Protein AF-E7D1W7-F1 (afdb_monomer_lite)

Structure (mmCIF, N/CA/C/O backbone):
data_AF-E7D1W7-F1
#
_entry.id   AF-E7D1W7-F1
#
loop_
_atom_site.group_PDB
_atom_site.id
_atom_site.type_symbol
_atom_site.label_atom_id
_atom_site.label_alt_id
_atom_site.label_comp_id
_atom_site.label_asym_id
_atom_site.label_entity_id
_atom_site.label_seq_id
_atom_site.pdbx_PDB_ins_code
_atom_site.Cartn_x
_atom_site.Cartn_y
_atom_site.Cartn_z
_atom_site.occupancy
_atom_site.B_iso_or_equiv
_atom_site.auth_seq_id
_atom_site.auth_comp_id
_atom_site.auth_asym_id
_atom_site.auth_atom_id
_atom_site.pdbx_PDB_model_num
ATOM 1 N N . ALA A 1 1 ? -11.040 -11.384 -40.916 1.00 49.34 1 ALA A N 1
ATOM 2 C CA . ALA A 1 1 ? -9.687 -11.960 -40.763 1.00 49.34 1 ALA A CA 1
ATOM 3 C C . ALA A 1 1 ? -8.640 -10.895 -40.375 1.00 49.34 1 ALA A C 1
ATOM 5 O O . ALA A 1 1 ? -7.680 -10.697 -41.101 1.00 49.34 1 ALA A O 1
ATOM 6 N N . ARG A 1 2 ? -8.808 -10.192 -39.238 1.00 56.88 2 ARG A N 1
ATOM 7 C CA . ARG A 1 2 ? -7.823 -9.207 -38.717 1.00 56.88 2 ARG A CA 1
ATOM 8 C C . ARG A 1 2 ? -7.039 -9.688 -37.486 1.00 56.88 2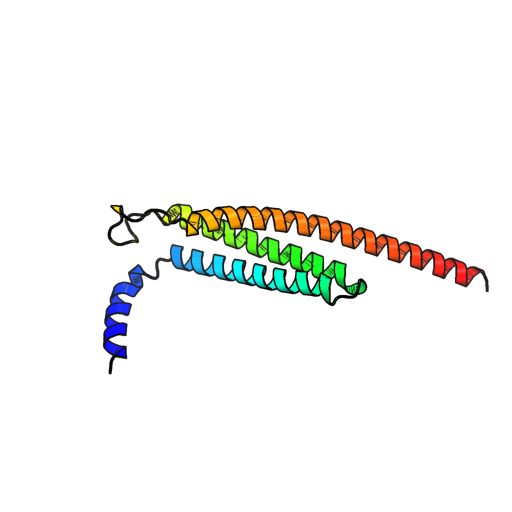 ARG A C 1
ATOM 10 O O . ARG A 1 2 ? -6.103 -9.015 -37.085 1.00 56.88 2 ARG A O 1
ATOM 17 N N . GLY A 1 3 ? -7.404 -10.834 -36.900 1.00 59.25 3 GLY A N 1
ATOM 18 C CA . GLY A 1 3 ? -6.734 -11.362 -35.703 1.00 59.25 3 GLY A CA 1
ATOM 19 C C . GLY A 1 3 ? -5.300 -11.827 -35.971 1.00 59.25 3 GLY A C 1
ATOM 20 O O . GLY A 1 3 ? -4.405 -11.476 -35.216 1.00 59.25 3 GLY A O 1
ATOM 21 N N . TRP A 1 4 ? -5.081 -12.524 -37.091 1.00 59.22 4 TRP A N 1
ATOM 22 C CA . TRP A 1 4 ? -3.790 -13.137 -37.433 1.00 59.22 4 TRP A CA 1
ATOM 23 C C . TRP A 1 4 ? -2.658 -12.121 -37.657 1.00 59.22 4 TRP A C 1
ATOM 25 O O . TRP A 1 4 ? -1.528 -12.352 -37.240 1.00 59.22 4 TRP A O 1
ATOM 35 N N . ILE A 1 5 ? -2.978 -10.957 -38.234 1.00 63.12 5 ILE A N 1
ATOM 36 C CA . ILE A 1 5 ? -1.995 -9.896 -38.504 1.00 63.12 5 ILE A CA 1
ATOM 37 C C . ILE A 1 5 ? -1.515 -9.210 -37.215 1.00 63.12 5 ILE A C 1
ATOM 39 O O . ILE A 1 5 ? -0.366 -8.795 -37.130 1.00 63.12 5 ILE A O 1
ATOM 43 N N . LEU A 1 6 ? -2.381 -9.119 -36.196 1.00 62.94 6 LEU A N 1
ATOM 44 C CA . LEU A 1 6 ? -2.024 -8.556 -34.891 1.00 62.94 6 LEU A CA 1
ATOM 45 C C . LEU A 1 6 ? -1.248 -9.562 -34.041 1.00 62.94 6 LEU A C 1
ATOM 47 O O . LEU A 1 6 ? -0.379 -9.152 -33.282 1.00 62.94 6 LEU A O 1
ATOM 51 N N . THR A 1 7 ? -1.524 -10.864 -34.172 1.00 66.62 7 THR A N 1
ATOM 52 C CA . THR A 1 7 ? -0.753 -11.896 -33.468 1.00 66.62 7 THR A CA 1
ATOM 53 C C . THR A 1 7 ? 0.685 -11.978 -33.953 1.00 66.62 7 THR A C 1
ATOM 55 O O . THR A 1 7 ? 1.560 -12.076 -33.106 1.00 66.62 7 THR A O 1
ATOM 58 N N . ASP A 1 8 ? 0.965 -11.883 -35.255 1.00 71.88 8 ASP A N 1
ATOM 59 C CA . ASP A 1 8 ? 2.349 -11.960 -35.750 1.00 71.88 8 ASP A CA 1
ATOM 60 C C . ASP A 1 8 ? 3.199 -10.772 -35.282 1.00 71.88 8 ASP A C 1
ATOM 62 O O . ASP A 1 8 ? 4.322 -10.954 -34.810 1.00 71.88 8 ASP A O 1
ATOM 66 N N . GLU A 1 9 ? 2.655 -9.555 -35.343 1.00 68.38 9 GLU A N 1
ATOM 67 C CA . GLU A 1 9 ? 3.334 -8.361 -34.828 1.00 68.38 9 GLU A CA 1
ATOM 68 C C . GLU A 1 9 ? 3.450 -8.390 -33.295 1.00 68.38 9 GLU A C 1
ATOM 70 O O . GLU A 1 9 ? 4.501 -8.067 -32.742 1.00 68.38 9 GLU A O 1
ATOM 75 N N . TYR A 1 10 ? 2.423 -8.876 -32.589 1.00 68.69 10 TYR A N 1
ATOM 76 C CA . TYR A 1 10 ? 2.488 -9.081 -31.142 1.00 68.69 10 TYR A CA 1
ATOM 77 C C . TYR A 1 10 ? 3.548 -10.116 -30.750 1.00 68.69 10 TYR A C 1
ATOM 79 O O . TYR A 1 10 ? 4.292 -9.869 -29.811 1.00 68.69 10 TYR A O 1
ATOM 87 N N . GLN A 1 11 ? 3.677 -11.243 -31.461 1.00 67.62 11 GLN A N 1
ATOM 88 C CA . GLN A 1 11 ? 4.705 -12.256 -31.178 1.00 67.62 11 GLN A CA 1
ATOM 89 C C . GLN A 1 11 ? 6.122 -11.697 -31.368 1.00 67.62 11 GLN A C 1
ATOM 91 O O . GLN A 1 11 ? 7.007 -12.019 -30.577 1.00 67.62 11 GLN A O 1
ATOM 96 N N . LYS A 1 12 ? 6.332 -10.813 -32.353 1.00 68.62 12 LYS A N 1
ATOM 97 C CA . LYS A 1 12 ? 7.613 -10.110 -32.547 1.00 68.62 12 LYS A CA 1
ATOM 98 C C . LYS A 1 12 ? 7.915 -9.130 -31.410 1.00 68.62 12 LYS A C 1
ATOM 100 O O . LYS A 1 12 ? 9.056 -9.061 -30.964 1.00 68.62 12 LYS A O 1
ATOM 105 N N . LEU A 1 13 ? 6.907 -8.406 -30.913 1.00 69.69 13 LEU A N 1
ATOM 106 C CA . LEU A 1 13 ? 7.049 -7.476 -29.784 1.00 69.69 13 LEU A CA 1
ATOM 107 C C . LEU A 1 13 ? 6.950 -8.153 -28.407 1.00 69.69 13 LEU A C 1
ATOM 109 O O . LEU A 1 13 ? 7.214 -7.519 -27.388 1.00 69.69 13 LEU A O 1
ATOM 113 N N . ARG A 1 14 ? 6.590 -9.434 -28.331 1.00 67.62 14 ARG A N 1
ATOM 114 C CA . ARG A 1 14 ? 6.299 -10.108 -27.062 1.00 67.62 14 ARG A CA 1
ATOM 115 C C . ARG A 1 14 ? 7.491 -10.112 -26.114 1.00 67.62 14 ARG A C 1
ATOM 117 O O . ARG A 1 14 ? 7.347 -9.713 -24.967 1.00 67.62 14 ARG A O 1
ATOM 124 N N . GLY A 1 15 ? 8.677 -10.474 -26.607 1.00 62.84 15 GLY A N 1
ATOM 125 C CA . GLY A 1 15 ? 9.912 -10.463 -25.808 1.00 62.84 15 GLY A CA 1
ATOM 126 C C . GLY A 1 15 ? 10.342 -9.065 -25.348 1.00 62.84 15 GLY A C 1
ATOM 127 O O . GLY A 1 15 ? 11.155 -8.933 -24.440 1.00 62.84 15 GLY A O 1
ATOM 128 N N . PHE A 1 16 ? 9.775 -8.029 -25.961 1.00 64.50 16 PHE A N 1
ATOM 129 C CA . PHE A 1 16 ? 10.005 -6.637 -25.622 1.00 64.50 16 PHE A CA 1
ATOM 130 C C . PHE A 1 16 ? 9.030 -6.129 -24.550 1.00 64.50 16 PHE A C 1
ATOM 132 O O . PHE A 1 16 ? 9.428 -5.459 -23.604 1.00 64.50 16 PHE A O 1
ATOM 139 N N . ILE A 1 17 ? 7.751 -6.492 -24.675 1.00 66.00 17 ILE A N 1
ATOM 140 C CA . ILE A 1 17 ? 6.680 -6.086 -23.755 1.00 66.00 17 ILE A CA 1
ATOM 141 C C . ILE A 1 17 ? 6.721 -6.911 -22.455 1.00 66.00 17 ILE A C 1
ATOM 143 O O . ILE A 1 17 ? 6.424 -6.399 -21.378 1.00 66.00 17 ILE A O 1
ATOM 147 N N . GLU A 1 18 ? 7.121 -8.181 -22.534 1.00 69.06 18 GLU A N 1
ATOM 148 C CA . GLU A 1 18 ? 7.179 -9.130 -21.414 1.00 69.06 18 GLU A CA 1
ATOM 149 C C . GLU A 1 18 ? 8.541 -9.117 -20.694 1.00 69.06 18 GLU A C 1
ATOM 151 O O . GLU A 1 18 ? 9.049 -10.154 -20.267 1.00 69.06 18 GLU A O 1
ATOM 156 N N . GLN A 1 19 ? 9.160 -7.941 -20.541 1.00 85.00 19 GLN A N 1
ATOM 157 C CA . GLN A 1 19 ? 10.383 -7.800 -19.745 1.00 85.00 19 GLN A CA 1
ATOM 158 C C . GLN A 1 19 ? 10.138 -8.328 -18.313 1.00 85.00 19 GLN A C 1
ATOM 160 O O . GLN A 1 19 ? 9.201 -7.866 -17.653 1.00 85.00 19 GLN A O 1
ATOM 165 N N . PRO A 1 20 ? 10.962 -9.256 -17.782 1.00 86.56 20 PRO A N 1
ATOM 166 C CA . PRO A 1 20 ? 10.683 -9.916 -16.502 1.00 86.56 20 PRO A CA 1
ATOM 167 C C . PRO A 1 20 ? 10.498 -8.953 -15.323 1.00 86.56 20 PRO A C 1
ATOM 169 O O . PRO A 1 20 ? 9.627 -9.160 -14.477 1.00 86.56 20 PRO A O 1
ATOM 172 N N . PHE A 1 21 ? 11.277 -7.866 -15.283 1.00 90.38 21 PHE A N 1
ATOM 173 C CA . PHE A 1 21 ? 11.143 -6.843 -14.244 1.00 90.38 21 PHE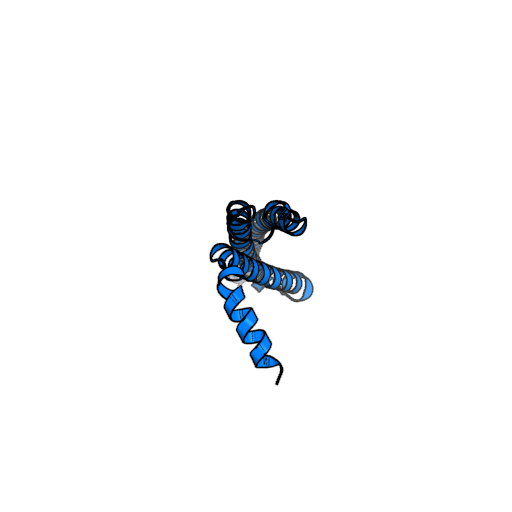 A CA 1
ATOM 174 C C . PHE A 1 21 ? 9.802 -6.100 -14.349 1.00 90.38 21 PHE A C 1
ATOM 176 O O . PHE A 1 21 ? 9.194 -5.784 -13.331 1.00 90.38 21 PHE A O 1
ATOM 183 N N . PHE A 1 22 ? 9.310 -5.855 -15.567 1.00 89.56 22 PHE A N 1
ATOM 184 C CA . PHE A 1 22 ? 8.067 -5.127 -15.803 1.00 89.56 22 PHE A CA 1
ATOM 185 C C . PHE A 1 22 ? 6.849 -5.974 -15.425 1.00 89.56 22 PHE A C 1
ATOM 187 O O . PHE A 1 22 ? 5.934 -5.476 -14.771 1.00 89.56 22 PHE A O 1
ATOM 194 N N . ILE A 1 23 ? 6.887 -7.278 -15.723 1.00 91.81 23 ILE A N 1
ATOM 195 C CA . ILE A 1 23 ? 5.886 -8.241 -15.239 1.00 91.81 23 ILE A CA 1
ATOM 196 C C . ILE A 1 23 ? 5.864 -8.254 -13.707 1.00 91.81 23 ILE A C 1
ATOM 198 O O . ILE A 1 23 ? 4.791 -8.186 -13.109 1.00 91.81 23 ILE A O 1
ATOM 202 N N . ALA A 1 24 ? 7.032 -8.290 -13.056 1.00 94.06 24 ALA A N 1
ATOM 203 C CA . ALA A 1 24 ? 7.104 -8.255 -11.597 1.00 94.06 24 ALA A CA 1
ATOM 204 C C . ALA A 1 24 ? 6.453 -6.981 -11.028 1.00 94.06 24 ALA A C 1
ATOM 206 O O . ALA A 1 24 ? 5.607 -7.070 -10.139 1.00 94.06 24 ALA A O 1
ATOM 207 N N . VAL A 1 25 ? 6.782 -5.807 -11.580 1.00 95.44 25 VAL A N 1
ATOM 208 C CA . VAL A 1 25 ? 6.184 -4.517 -11.189 1.00 95.44 25 VAL A CA 1
ATOM 209 C C . VAL A 1 25 ? 4.661 -4.549 -11.330 1.00 95.44 25 VAL A C 1
ATOM 211 O O . VAL A 1 25 ? 3.959 -4.166 -10.395 1.00 95.44 25 VAL A O 1
ATOM 214 N N . GLN A 1 26 ? 4.144 -5.050 -12.456 1.00 94.88 26 GLN A N 1
ATOM 215 C CA . GLN A 1 26 ? 2.703 -5.173 -12.690 1.00 94.88 26 GLN A CA 1
ATOM 216 C C . GLN A 1 26 ? 2.026 -6.085 -11.665 1.00 94.88 26 GLN A C 1
ATOM 218 O O . GLN A 1 26 ? 0.993 -5.713 -11.107 1.00 94.88 26 GLN A O 1
ATOM 223 N N . VAL A 1 27 ? 2.603 -7.254 -11.382 1.00 96.31 27 VAL A N 1
ATOM 224 C CA . VAL A 1 27 ? 2.049 -8.203 -10.407 1.00 96.31 27 VAL A CA 1
ATOM 225 C C . VAL A 1 27 ? 2.017 -7.584 -9.011 1.00 96.31 27 VAL A C 1
ATOM 227 O O . VAL A 1 27 ? 0.969 -7.592 -8.363 1.00 96.31 27 VAL A O 1
ATOM 230 N N . PHE A 1 28 ? 3.123 -6.989 -8.559 1.00 97.75 28 PHE A N 1
ATOM 231 C CA . PHE A 1 28 ? 3.194 -6.376 -7.233 1.00 97.75 28 PHE A CA 1
ATOM 232 C C . PHE A 1 28 ? 2.238 -5.188 -7.088 1.00 97.75 28 PHE A C 1
ATOM 234 O O . PHE A 1 28 ? 1.500 -5.129 -6.103 1.00 97.75 28 PHE A O 1
ATOM 241 N N . PHE A 1 29 ? 2.175 -4.281 -8.068 1.00 96.81 29 PHE A N 1
ATOM 242 C CA . PHE A 1 29 ? 1.206 -3.183 -8.022 1.00 96.81 29 PHE A CA 1
ATOM 243 C C . PHE A 1 29 ? -0.238 -3.678 -8.084 1.00 96.81 29 PHE A C 1
ATOM 245 O O . PHE A 1 29 ? -1.083 -3.122 -7.393 1.00 96.81 29 PHE A O 1
ATOM 252 N N . THR A 1 30 ? -0.537 -4.731 -8.848 1.00 97.00 30 THR A N 1
ATOM 253 C CA . THR A 1 30 ? -1.899 -5.286 -8.934 1.00 97.00 30 THR A CA 1
ATOM 254 C C . THR A 1 30 ? -2.336 -5.895 -7.605 1.00 97.00 30 THR A C 1
ATOM 256 O O . THR A 1 30 ? -3.443 -5.621 -7.134 1.00 97.00 30 THR A O 1
ATOM 259 N N . ILE A 1 31 ? -1.462 -6.677 -6.962 1.00 97.69 31 ILE A N 1
ATOM 260 C CA . ILE A 1 31 ? -1.720 -7.240 -5.630 1.00 97.69 31 ILE A CA 1
ATOM 261 C C . ILE A 1 31 ? -1.904 -6.109 -4.616 1.00 97.69 31 ILE A C 1
ATOM 263 O O . ILE A 1 31 ? -2.891 -6.102 -3.878 1.00 97.69 31 ILE A O 1
ATOM 267 N N . GLY A 1 32 ? -1.000 -5.125 -4.611 1.00 97.75 32 GLY A N 1
ATOM 268 C CA . GLY A 1 32 ? -1.058 -4.016 -3.665 1.00 97.75 32 GLY A CA 1
ATOM 269 C C . GLY A 1 32 ? -2.287 -3.128 -3.852 1.00 97.75 32 GLY A C 1
ATOM 270 O O . GLY A 1 32 ? -2.980 -2.817 -2.885 1.00 97.75 32 GLY A O 1
ATOM 271 N N . PHE A 1 33 ? -2.627 -2.795 -5.096 1.00 95.69 33 PHE A N 1
ATOM 272 C CA . PHE A 1 33 ? -3.823 -2.029 -5.433 1.00 95.69 33 PHE A CA 1
ATOM 273 C C . PHE A 1 33 ? -5.105 -2.765 -5.033 1.00 95.69 33 PHE A C 1
ATOM 275 O O . PHE A 1 33 ? -5.999 -2.166 -4.441 1.00 95.69 33 PHE A O 1
ATOM 282 N N . THR A 1 34 ? -5.183 -4.074 -5.287 1.00 97.94 34 THR A N 1
ATOM 283 C CA . THR A 1 34 ? -6.354 -4.882 -4.915 1.00 97.94 34 THR A CA 1
ATOM 284 C C . THR A 1 34 ? -6.512 -4.966 -3.397 1.00 97.94 34 THR A C 1
ATOM 286 O O . THR A 1 34 ? -7.608 -4.761 -2.879 1.00 97.94 34 THR A O 1
ATOM 289 N N . ALA A 1 35 ? -5.422 -5.202 -2.660 1.00 97.81 35 ALA A N 1
ATOM 290 C CA . ALA A 1 35 ? -5.440 -5.221 -1.198 1.00 97.81 35 ALA A CA 1
ATOM 291 C C . ALA A 1 35 ? -5.833 -3.856 -0.600 1.00 97.81 35 ALA A C 1
ATOM 293 O O . ALA A 1 35 ? -6.596 -3.802 0.371 1.00 97.81 35 ALA A O 1
ATOM 294 N N . LEU A 1 36 ? -5.386 -2.751 -1.208 1.00 97.38 36 LEU A N 1
ATOM 295 C CA . LEU A 1 36 ? -5.815 -1.402 -0.835 1.00 97.38 36 LEU A CA 1
ATOM 296 C C . LEU A 1 36 ? -7.306 -1.182 -1.127 1.00 97.38 36 LEU A C 1
ATOM 298 O O . LEU A 1 36 ? -8.017 -0.663 -0.272 1.00 97.38 36 LEU A O 1
ATOM 302 N N . LEU A 1 37 ? -7.805 -1.613 -2.289 1.00 97.31 37 LEU A N 1
ATOM 303 C CA . LEU A 1 37 ? -9.217 -1.475 -2.651 1.00 97.31 37 LEU A CA 1
ATOM 304 C C . LEU A 1 37 ? -10.125 -2.230 -1.671 1.00 97.31 37 LEU A C 1
ATOM 306 O O . LEU A 1 37 ? -11.115 -1.676 -1.193 1.00 97.31 37 LEU A O 1
ATOM 310 N N . VAL A 1 38 ? -9.755 -3.464 -1.314 1.00 97.62 38 VAL A N 1
ATOM 311 C CA . VAL A 1 38 ? -10.458 -4.244 -0.283 1.00 97.62 38 VAL A CA 1
ATOM 312 C C . VAL A 1 38 ? -10.409 -3.523 1.064 1.00 97.62 38 VAL A C 1
ATOM 314 O O . VAL A 1 38 ? -11.436 -3.412 1.730 1.00 97.62 38 VAL A O 1
ATOM 317 N N . SER A 1 39 ? -9.253 -2.970 1.446 1.00 97.00 39 SER A N 1
ATOM 318 C CA . SER A 1 39 ? -9.120 -2.166 2.669 1.00 97.00 39 SER A CA 1
ATOM 319 C C . SER A 1 39 ? -10.075 -0.969 2.675 1.00 97.00 39 SER A C 1
ATOM 321 O O . SER A 1 39 ? -10.761 -0.755 3.669 1.00 97.00 39 SER A O 1
ATOM 323 N N . CYS A 1 40 ? -10.197 -0.232 1.566 1.00 96.12 40 CYS A N 1
ATOM 324 C CA . CYS A 1 40 ? -11.136 0.887 1.443 1.00 96.12 40 CYS A CA 1
ATOM 325 C C . CYS A 1 40 ? -12.593 0.449 1.648 1.00 96.12 40 CYS A C 1
ATOM 327 O O . CYS A 1 40 ? -13.331 1.101 2.386 1.00 96.12 40 CYS A O 1
ATOM 329 N N . VAL A 1 41 ? -13.002 -0.673 1.046 1.00 95.94 41 VAL A N 1
ATOM 330 C CA . VAL A 1 41 ? -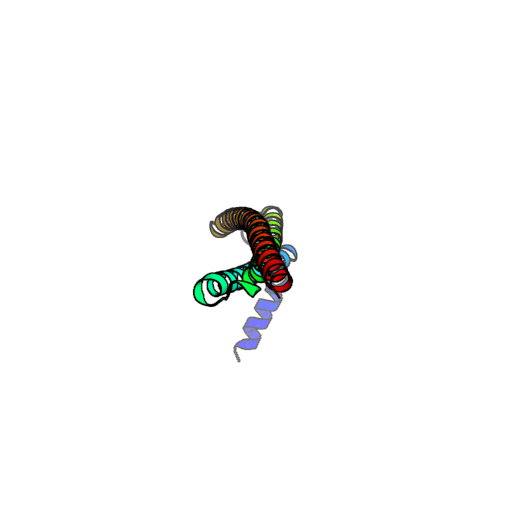14.353 -1.229 1.231 1.00 95.94 41 VAL A CA 1
ATOM 331 C C . VAL A 1 41 ? -14.591 -1.617 2.692 1.00 95.94 41 VAL A C 1
ATOM 333 O O . VAL A 1 41 ? -15.644 -1.300 3.243 1.00 95.94 41 VAL A O 1
ATOM 336 N N . LEU A 1 42 ? -13.614 -2.251 3.346 1.00 94.50 42 LEU A N 1
ATOM 337 C CA . LEU A 1 42 ? -13.713 -2.621 4.760 1.00 94.50 42 LEU A CA 1
ATOM 338 C C . LEU A 1 42 ? -13.790 -1.394 5.677 1.00 94.50 42 LEU A C 1
ATOM 340 O O . LEU A 1 42 ? -14.589 -1.393 6.608 1.00 94.50 42 LEU A O 1
ATOM 344 N N . ILE A 1 43 ? -13.020 -0.336 5.403 1.00 94.19 43 ILE A N 1
ATOM 345 C CA . ILE A 1 43 ? -13.078 0.922 6.165 1.00 94.19 43 ILE A CA 1
ATOM 346 C C . ILE A 1 43 ? -14.483 1.529 6.084 1.00 94.19 43 ILE A C 1
ATOM 348 O O . ILE A 1 43 ? -15.044 1.908 7.114 1.00 94.19 43 ILE A O 1
ATOM 352 N N . LEU A 1 44 ? -15.069 1.584 4.883 1.00 93.69 44 LEU A N 1
ATOM 353 C CA . LEU A 1 44 ? -16.441 2.061 4.692 1.00 93.69 44 LEU A CA 1
ATOM 354 C C . LEU A 1 44 ? -17.452 1.165 5.417 1.00 93.69 44 LEU A C 1
ATOM 356 O O . LEU A 1 44 ? -18.355 1.675 6.075 1.00 93.69 44 LEU A O 1
ATOM 360 N N . ALA A 1 45 ? -17.277 -0.157 5.355 1.00 91.44 45 ALA A N 1
ATOM 361 C CA . ALA A 1 45 ? -18.145 -1.105 6.049 1.00 91.44 45 ALA A CA 1
ATOM 362 C C . ALA A 1 45 ? -18.103 -0.929 7.577 1.00 91.44 45 ALA A C 1
ATOM 364 O O . ALA A 1 45 ? -19.153 -0.994 8.217 1.00 91.44 45 ALA A O 1
ATOM 365 N N . VAL A 1 46 ? -16.922 -0.661 8.152 1.00 89.62 46 VAL A N 1
ATOM 366 C CA . VAL A 1 46 ? -16.767 -0.371 9.587 1.00 89.62 46 VAL A CA 1
ATOM 367 C C . VAL A 1 46 ? -17.541 0.887 9.984 1.00 89.62 46 VAL A C 1
ATOM 369 O O . VAL A 1 46 ? -18.265 0.862 10.971 1.00 89.62 46 VAL A O 1
ATOM 372 N N . HIS A 1 47 ? -17.441 1.961 9.197 1.00 86.88 47 HIS A N 1
ATOM 373 C CA . HIS A 1 47 ? -18.063 3.246 9.538 1.00 86.88 47 HIS A CA 1
ATOM 374 C C . HIS A 1 47 ? -19.574 3.298 9.281 1.00 86.88 47 HIS A C 1
ATOM 376 O O . HIS A 1 47 ? -20.276 4.038 9.965 1.00 86.88 47 HIS A O 1
ATOM 382 N N . LEU A 1 48 ? -20.077 2.564 8.284 1.00 88.75 48 LEU A N 1
ATOM 383 C CA . LEU A 1 48 ? -21.476 2.662 7.855 1.00 88.75 48 LEU A CA 1
ATOM 384 C C . LEU A 1 48 ? -22.371 1.555 8.416 1.00 88.75 48 LEU A C 1
ATOM 386 O O . LEU A 1 48 ? -23.558 1.792 8.628 1.00 88.75 48 LEU A O 1
ATOM 390 N N . CYS A 1 49 ? -21.836 0.345 8.608 1.00 83.12 49 CYS A N 1
ATOM 391 C CA . CYS A 1 49 ? -22.672 -0.853 8.724 1.00 83.12 49 CYS A CA 1
ATOM 392 C C . CYS A 1 49 ? -22.348 -1.759 9.921 1.00 83.12 49 CYS A C 1
ATOM 394 O O . CYS A 1 49 ? -23.126 -2.672 10.194 1.00 83.12 49 CYS A O 1
ATOM 396 N N . MET A 1 50 ? -21.207 -1.593 10.596 1.00 76.19 50 MET A N 1
ATOM 397 C CA . MET A 1 50 ? -20.725 -2.582 11.569 1.00 76.19 50 MET A CA 1
ATOM 398 C C . MET A 1 50 ? -21.077 -2.251 13.018 1.00 76.19 50 MET A C 1
ATOM 400 O O . MET A 1 50 ? -20.950 -1.126 13.489 1.00 76.19 50 MET A O 1
ATOM 4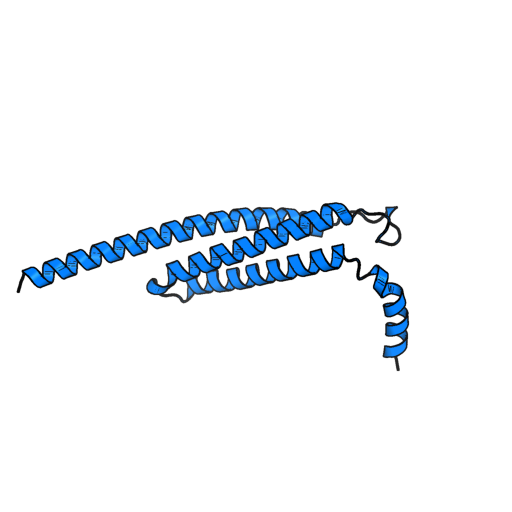04 N N . THR A 1 51 ? -21.473 -3.300 13.735 1.00 72.12 51 THR A N 1
ATOM 405 C CA . THR A 1 51 ? -21.680 -3.328 15.187 1.00 72.12 51 THR A CA 1
ATOM 406 C C . THR A 1 51 ? -20.322 -3.479 15.900 1.00 72.12 51 THR A C 1
ATOM 408 O O . THR A 1 51 ? -19.462 -4.207 15.390 1.00 72.12 51 THR A O 1
ATOM 411 N N . PRO A 1 52 ? -20.115 -2.862 17.083 1.00 71.44 52 PRO A N 1
ATOM 412 C CA . PRO A 1 52 ? -18.828 -2.843 17.799 1.00 71.44 52 PRO A CA 1
ATOM 413 C C . PRO A 1 52 ? -18.201 -4.221 18.077 1.00 71.44 52 PRO A C 1
ATOM 415 O O . PRO A 1 52 ? -16.986 -4.327 18.213 1.00 71.44 52 PRO A O 1
ATOM 418 N N . GLU A 1 53 ? -18.991 -5.296 18.102 1.00 75.69 53 GLU A N 1
ATOM 419 C CA . GLU A 1 53 ? -18.522 -6.659 18.398 1.00 75.69 53 GLU A CA 1
ATOM 420 C C . GLU A 1 53 ? -17.471 -7.199 17.412 1.00 75.69 53 GLU A C 1
ATOM 422 O O . GLU A 1 53 ? -16.633 -8.014 17.787 1.00 75.69 53 GLU A O 1
ATOM 427 N N . LYS A 1 54 ? -17.497 -6.772 16.141 1.00 82.94 54 LYS A N 1
ATOM 428 C CA . LYS A 1 54 ? -16.549 -7.249 15.109 1.00 82.94 54 LYS A CA 1
ATOM 429 C C . LYS A 1 54 ? -15.508 -6.208 14.713 1.00 82.94 54 LYS A C 1
ATOM 431 O O . LYS A 1 54 ? -14.641 -6.489 13.883 1.00 82.94 54 LYS A O 1
ATOM 436 N N . GLU A 1 55 ? -15.574 -5.023 15.305 1.00 86.38 55 GLU A N 1
ATOM 437 C CA . GLU A 1 55 ? -14.771 -3.866 14.921 1.00 86.38 55 GLU A CA 1
ATOM 438 C C . GLU A 1 55 ? -13.267 -4.148 15.054 1.00 86.38 55 GLU A C 1
ATOM 440 O O . GLU A 1 55 ? -12.511 -3.949 14.104 1.00 86.38 55 GLU A O 1
ATOM 445 N N . VAL A 1 56 ? -12.834 -4.720 16.184 1.00 90.12 56 VAL A N 1
ATOM 446 C CA . VAL A 1 56 ? -11.413 -5.007 16.455 1.00 90.12 56 VAL A CA 1
ATOM 447 C C . VAL A 1 56 ? -10.823 -5.982 15.436 1.00 90.12 56 VAL A C 1
ATOM 449 O O . VAL A 1 56 ? -9.707 -5.781 14.946 1.00 90.12 56 VAL A O 1
ATOM 452 N N . PHE A 1 57 ? -11.577 -7.023 15.075 1.00 91.50 57 PHE A N 1
ATOM 453 C CA . PHE A 1 57 ? -11.151 -7.992 14.068 1.00 91.50 57 PHE A CA 1
ATOM 454 C C . PHE A 1 57 ? -10.993 -7.337 12.691 1.00 91.50 57 PHE A C 1
ATOM 456 O O . PHE A 1 57 ? -9.969 -7.529 12.032 1.00 91.50 57 PHE A O 1
ATOM 463 N N . VAL A 1 58 ? -11.974 -6.533 12.266 1.00 93.94 58 VAL A N 1
ATOM 464 C CA . VAL A 1 58 ? -11.954 -5.893 10.943 1.00 93.94 58 VAL A CA 1
ATOM 465 C C . VAL A 1 58 ? -10.865 -4.820 10.856 1.00 93.94 58 VAL A C 1
ATOM 467 O O . VAL A 1 58 ? -10.144 -4.785 9.861 1.00 93.94 58 VAL A O 1
ATOM 470 N N . ILE A 1 59 ? -10.658 -4.007 11.898 1.00 94.25 59 ILE A N 1
ATOM 471 C CA . ILE A 1 59 ? -9.561 -3.020 11.940 1.00 94.25 59 ILE A CA 1
ATOM 472 C C . ILE A 1 59 ? -8.201 -3.721 11.850 1.00 94.25 59 ILE A C 1
ATOM 474 O O . ILE A 1 59 ? -7.320 -3.281 11.109 1.00 94.25 59 ILE A O 1
ATOM 478 N N . ARG A 1 60 ? -8.025 -4.855 12.540 1.00 95.38 60 ARG A N 1
ATOM 479 C CA . ARG A 1 60 ? -6.794 -5.650 12.435 1.00 95.38 60 ARG A CA 1
ATOM 480 C C . ARG A 1 60 ? -6.597 -6.228 11.032 1.00 95.38 60 ARG A C 1
ATOM 482 O O . ARG A 1 60 ? -5.470 -6.248 10.542 1.00 95.38 60 ARG A O 1
ATOM 489 N N . LEU A 1 61 ? -7.671 -6.671 10.379 1.00 96.62 61 LEU A N 1
ATOM 490 C CA . LEU A 1 61 ? -7.625 -7.141 8.994 1.00 96.62 61 LEU A CA 1
ATOM 491 C C . LEU A 1 61 ? -7.221 -6.013 8.029 1.00 96.62 61 LEU A C 1
ATOM 493 O O . LEU A 1 61 ? -6.359 -6.231 7.180 1.00 96.62 61 LEU A O 1
ATOM 497 N N . ILE A 1 62 ? -7.774 -4.807 8.196 1.00 97.06 62 ILE A N 1
ATOM 498 C CA . ILE A 1 62 ? -7.396 -3.614 7.419 1.00 97.06 62 ILE A CA 1
ATOM 499 C C . ILE A 1 62 ? -5.908 -3.292 7.613 1.00 97.06 62 ILE A C 1
ATOM 501 O O . ILE A 1 62 ? -5.204 -3.049 6.632 1.00 97.06 62 ILE A O 1
ATOM 505 N N . ALA A 1 63 ? -5.396 -3.347 8.847 1.00 97.56 63 ALA A N 1
ATOM 506 C CA . ALA A 1 63 ? -3.976 -3.119 9.128 1.00 97.56 63 ALA A CA 1
ATOM 507 C C . ALA A 1 63 ? -3.071 -4.113 8.375 1.00 97.56 63 ALA A C 1
ATOM 509 O O . ALA A 1 63 ? -2.080 -3.729 7.761 1.00 97.56 63 ALA A O 1
ATOM 510 N N . ILE A 1 64 ? -3.444 -5.397 8.350 1.00 97.94 64 ILE A N 1
ATOM 511 C CA . ILE A 1 64 ? -2.684 -6.431 7.634 1.00 97.94 64 ILE A CA 1
ATOM 512 C C . ILE A 1 64 ? -2.754 -6.218 6.114 1.00 97.94 64 ILE A C 1
ATOM 514 O O . ILE A 1 64 ? -1.726 -6.276 5.442 1.00 97.94 64 ILE A O 1
ATOM 518 N N . LEU A 1 65 ? -3.941 -5.952 5.561 1.00 98.06 65 LEU A N 1
ATOM 519 C CA . LEU A 1 65 ? -4.120 -5.742 4.121 1.00 98.06 65 LEU A CA 1
ATOM 520 C C . LEU A 1 65 ? -3.377 -4.498 3.619 1.00 98.06 65 LEU A C 1
ATOM 522 O O . LEU A 1 65 ? -2.703 -4.563 2.591 1.00 98.06 65 LEU A O 1
ATOM 526 N N . THR A 1 66 ? -3.445 -3.389 4.359 1.00 97.94 66 THR A N 1
ATOM 527 C CA . THR A 1 66 ? -2.702 -2.161 4.030 1.00 97.94 66 THR A CA 1
ATOM 528 C C . THR A 1 66 ? -1.189 -2.355 4.158 1.00 97.94 66 THR A C 1
ATOM 530 O O . THR A 1 66 ? -0.446 -1.808 3.345 1.00 97.94 66 THR A O 1
ATOM 533 N N . MET A 1 67 ? -0.713 -3.195 5.086 1.00 98.19 67 MET A N 1
ATOM 534 C CA . MET A 1 67 ? 0.702 -3.580 5.172 1.00 98.19 67 MET A CA 1
ATOM 535 C C . MET A 1 67 ? 1.168 -4.394 3.968 1.00 98.19 67 MET A C 1
ATOM 537 O O . MET A 1 67 ? 2.212 -4.089 3.392 1.00 98.19 67 MET A O 1
ATOM 541 N N . ILE A 1 68 ? 0.396 -5.409 3.565 1.00 98.00 68 ILE A N 1
ATOM 542 C CA . ILE A 1 68 ? 0.684 -6.202 2.360 1.00 98.00 68 ILE A CA 1
ATOM 543 C C . ILE A 1 68 ? 0.742 -5.272 1.147 1.00 98.00 68 ILE A C 1
ATOM 545 O O . ILE A 1 68 ? 1.702 -5.318 0.379 1.00 98.00 68 ILE A O 1
ATOM 549 N N . ALA A 1 69 ? -0.239 -4.376 1.019 1.00 98.25 69 ALA A N 1
ATOM 550 C CA . ALA A 1 69 ? -0.277 -3.406 -0.060 1.00 98.25 69 ALA A CA 1
ATOM 551 C C . ALA A 1 69 ? 0.954 -2.492 -0.070 1.00 98.25 69 ALA A C 1
ATOM 553 O O . ALA A 1 69 ? 1.573 -2.316 -1.118 1.00 98.25 69 ALA A O 1
ATOM 554 N N . ALA A 1 70 ? 1.357 -1.970 1.090 1.00 98.06 70 ALA A N 1
ATOM 555 C CA . ALA A 1 70 ? 2.528 -1.114 1.205 1.00 98.06 70 ALA A CA 1
ATOM 556 C C . ALA A 1 70 ? 3.822 -1.833 0.806 1.00 98.06 70 ALA A C 1
ATOM 558 O O . ALA A 1 70 ? 4.596 -1.300 0.013 1.00 98.06 70 ALA A O 1
ATOM 559 N N . VAL A 1 71 ? 4.037 -3.059 1.294 1.00 98.19 71 VAL A N 1
ATOM 560 C CA . VAL A 1 71 ? 5.222 -3.859 0.948 1.00 98.19 71 VAL A CA 1
ATOM 561 C C . VAL A 1 71 ? 5.262 -4.148 -0.552 1.00 98.19 71 VAL A C 1
ATOM 563 O O . VAL A 1 71 ? 6.296 -3.939 -1.184 1.00 98.19 71 VAL A O 1
ATOM 566 N N . CYS A 1 72 ? 4.142 -4.568 -1.146 1.00 98.00 72 CYS A N 1
ATOM 567 C CA . CYS A 1 72 ? 4.068 -4.827 -2.582 1.00 98.00 72 CYS A CA 1
ATOM 568 C C . CYS A 1 72 ? 4.354 -3.568 -3.413 1.00 98.00 72 CYS A C 1
ATOM 570 O O . CYS A 1 72 ? 5.178 -3.618 -4.324 1.00 98.00 72 CYS A O 1
ATOM 572 N N . CYS A 1 73 ? 3.730 -2.433 -3.088 1.00 97.69 73 CYS A N 1
ATOM 573 C CA . CYS A 1 73 ? 3.940 -1.183 -3.819 1.00 97.69 73 CYS A CA 1
ATOM 574 C C . CYS A 1 73 ? 5.387 -0.673 -3.689 1.00 97.69 73 CYS A C 1
ATOM 576 O O . CYS A 1 73 ? 5.979 -0.266 -4.687 1.00 97.69 73 CYS A O 1
ATOM 578 N N . VAL A 1 74 ? 6.004 -0.772 -2.504 1.00 97.69 74 VAL A N 1
ATOM 579 C CA . VAL A 1 74 ? 7.420 -0.411 -2.301 1.00 97.69 74 VAL A CA 1
ATOM 580 C C . VAL A 1 74 ? 8.347 -1.303 -3.130 1.00 97.69 74 VAL A C 1
ATOM 582 O O . VAL A 1 74 ? 9.237 -0.787 -3.804 1.00 97.69 74 VAL A O 1
ATOM 585 N N . ILE A 1 75 ? 8.128 -2.623 -3.141 1.00 97.62 75 ILE A N 1
ATOM 586 C CA . ILE A 1 75 ? 8.911 -3.549 -3.976 1.00 97.62 75 ILE A CA 1
ATOM 587 C C . ILE A 1 75 ? 8.765 -3.188 -5.459 1.00 97.62 75 ILE A C 1
ATOM 589 O O . ILE A 1 75 ? 9.766 -3.111 -6.170 1.00 97.62 75 ILE A O 1
ATOM 593 N N . ALA A 1 76 ? 7.543 -2.911 -5.923 1.00 97.38 76 ALA A N 1
ATOM 594 C CA . ALA A 1 76 ? 7.287 -2.519 -7.306 1.00 97.38 76 ALA A CA 1
ATOM 595 C C . ALA A 1 76 ? 8.020 -1.219 -7.683 1.00 97.38 76 ALA A C 1
ATOM 597 O O . ALA A 1 76 ? 8.674 -1.158 -8.725 1.00 97.38 76 ALA A O 1
ATOM 598 N N . VAL A 1 77 ? 7.971 -0.203 -6.813 1.00 97.62 77 VAL A N 1
ATOM 599 C CA . VAL A 1 77 ? 8.695 1.063 -6.998 1.00 97.62 77 VAL A CA 1
ATOM 600 C C . VAL A 1 77 ? 10.204 0.842 -7.062 1.00 97.62 77 VAL A C 1
ATOM 602 O O . VAL A 1 77 ? 10.852 1.423 -7.926 1.00 97.62 77 VAL A O 1
ATOM 605 N N . ILE A 1 78 ? 10.770 -0.004 -6.197 1.00 97.00 78 ILE A N 1
ATOM 606 C CA . ILE A 1 78 ? 12.210 -0.300 -6.198 1.00 97.00 78 ILE A CA 1
ATOM 607 C C . ILE A 1 78 ? 12.616 -1.009 -7.493 1.00 97.00 78 ILE A C 1
ATOM 609 O O . ILE A 1 78 ? 13.573 -0.591 -8.143 1.00 97.00 78 ILE A O 1
ATOM 613 N N . ILE A 1 79 ? 11.885 -2.053 -7.901 1.00 96.31 79 ILE A N 1
ATOM 614 C CA . ILE A 1 79 ? 12.199 -2.809 -9.123 1.00 96.31 79 ILE A CA 1
ATOM 615 C C . ILE A 1 79 ? 12.158 -1.886 -10.344 1.00 96.31 79 ILE A C 1
ATOM 617 O O . ILE A 1 79 ? 13.103 -1.890 -11.139 1.00 96.31 79 ILE A O 1
ATOM 621 N N . PHE A 1 80 ? 11.098 -1.081 -10.475 1.00 94.75 80 PHE A N 1
ATOM 622 C CA . PHE A 1 80 ? 10.960 -0.142 -11.585 1.00 94.75 80 PHE A CA 1
ATOM 623 C C . PHE A 1 80 ? 11.972 1.004 -11.502 1.00 94.75 80 PHE A C 1
ATOM 625 O O . PHE A 1 80 ? 12.498 1.418 -12.523 1.00 94.75 80 PHE A O 1
ATOM 632 N N . GLY A 1 81 ? 12.306 1.486 -10.305 1.00 94.12 81 GLY A N 1
ATOM 633 C CA . GLY A 1 81 ? 13.313 2.531 -10.120 1.00 94.12 81 GLY A CA 1
ATOM 634 C C . GLY A 1 81 ? 14.721 2.091 -10.529 1.00 94.12 81 GLY A C 1
ATOM 635 O O . GLY A 1 81 ? 15.477 2.901 -11.051 1.00 94.12 81 GLY A O 1
ATOM 636 N N . ILE A 1 82 ? 15.065 0.812 -10.337 1.00 93.25 82 ILE A N 1
ATOM 637 C CA . ILE A 1 82 ? 16.374 0.261 -10.727 1.00 93.25 82 ILE A CA 1
ATOM 638 C C . ILE A 1 82 ? 16.453 -0.003 -12.240 1.00 93.25 82 ILE A C 1
ATOM 640 O O . ILE A 1 82 ? 17.493 0.241 -12.845 1.00 93.25 82 ILE A O 1
ATOM 644 N N . HIS A 1 83 ? 15.383 -0.525 -12.850 1.00 90.44 83 HIS A N 1
ATOM 645 C CA . HIS A 1 83 ? 15.422 -1.032 -14.233 1.00 90.44 83 HIS A CA 1
ATOM 646 C C . HIS A 1 83 ? 14.723 -0.131 -15.260 1.00 90.44 83 HIS A C 1
ATOM 648 O O . HIS A 1 83 ? 14.990 -0.247 -16.453 1.00 90.44 83 HIS A O 1
ATOM 654 N N . GLY A 1 84 ? 13.832 0.761 -14.825 1.00 86.88 84 GLY A N 1
ATOM 655 C CA . GLY A 1 84 ? 12.940 1.534 -15.693 1.00 86.88 84 GLY A CA 1
ATOM 656 C C . GLY A 1 84 ? 13.650 2.551 -16.586 1.00 86.88 84 GLY A C 1
ATOM 657 O O . GLY A 1 84 ? 13.156 2.840 -17.670 1.00 86.88 84 GLY A O 1
ATOM 658 N N . ASP A 1 85 ? 14.830 3.031 -16.194 1.00 86.12 85 ASP A N 1
ATOM 659 C CA . ASP A 1 85 ? 15.677 3.923 -17.008 1.00 86.12 85 ASP A CA 1
ATOM 660 C C . ASP A 1 85 ? 16.726 3.152 -17.845 1.00 86.12 85 ASP A C 1
ATOM 662 O O . ASP A 1 85 ? 17.631 3.716 -18.455 1.00 86.12 85 ASP A O 1
ATOM 666 N N . GLY A 1 86 ? 16.648 1.816 -17.869 1.00 83.81 86 GLY A N 1
ATOM 667 C CA . GLY A 1 86 ? 17.578 0.988 -18.631 1.00 83.81 86 GLY A CA 1
ATOM 668 C C . GLY A 1 86 ? 17.482 1.241 -20.140 1.00 83.81 86 GLY A C 1
ATOM 669 O O . GLY A 1 86 ? 16.402 1.273 -20.720 1.00 83.81 86 GLY A O 1
ATOM 670 N N . ARG A 1 87 ? 18.626 1.331 -20.826 1.00 82.25 87 ARG A N 1
ATOM 671 C CA . ARG A 1 87 ? 18.655 1.513 -22.294 1.00 82.25 87 ARG A CA 1
ATOM 672 C C . ARG A 1 87 ? 18.387 0.238 -23.101 1.00 82.25 87 ARG A C 1
ATOM 674 O O . ARG A 1 87 ? 18.400 0.263 -24.324 1.00 82.25 87 ARG A O 1
ATOM 681 N N . ASN A 1 88 ? 18.228 -0.892 -22.422 1.00 81.06 88 ASN A N 1
ATOM 682 C CA . ASN A 1 88 ? 18.162 -2.232 -23.003 1.00 81.06 88 ASN A CA 1
ATOM 683 C C . ASN A 1 88 ? 16.737 -2.803 -23.083 1.00 81.06 88 ASN A C 1
ATOM 685 O O . ASN A 1 88 ? 16.582 -3.961 -23.471 1.00 81.06 88 ASN A O 1
ATOM 689 N N . TRP A 1 89 ? 15.715 -2.029 -22.702 1.00 78.94 89 TRP A N 1
ATOM 690 C CA . TRP A 1 89 ? 14.340 -2.527 -22.612 1.00 78.94 89 TRP A CA 1
ATOM 691 C C . TRP A 1 89 ? 13.281 -1.687 -23.333 1.00 78.94 89 TRP A C 1
ATOM 693 O O . TRP A 1 89 ? 12.220 -2.237 -23.597 1.00 78.94 89 TRP A O 1
ATOM 703 N N . MET A 1 90 ? 13.543 -0.408 -23.648 1.00 78.44 90 MET A N 1
ATOM 704 C CA . MET A 1 90 ? 12.612 0.517 -24.323 1.00 78.44 90 MET A CA 1
ATOM 705 C C . MET A 1 90 ? 13.214 1.010 -25.666 1.00 78.44 90 MET A C 1
ATOM 707 O O . MET A 1 90 ? 14.429 1.224 -25.710 1.00 78.44 90 MET A O 1
ATOM 711 N N . PRO A 1 91 ? 12.441 1.170 -26.771 1.00 76.88 91 PRO A N 1
ATOM 712 C CA . PRO A 1 91 ? 12.952 1.715 -28.021 1.00 76.88 91 PRO A CA 1
ATOM 713 C C . PRO A 1 91 ? 13.125 3.220 -27.807 1.00 76.88 91 PRO A C 1
ATOM 715 O O . PRO A 1 91 ? 12.393 3.813 -27.019 1.00 76.88 91 PRO A O 1
ATOM 718 N N . ASP A 1 92 ? 14.091 3.837 -28.479 1.00 81.75 92 ASP A N 1
ATOM 719 C CA . ASP A 1 92 ? 14.455 5.243 -28.249 1.00 81.75 92 ASP A CA 1
ATOM 720 C C . ASP A 1 92 ? 14.750 5.562 -26.768 1.00 81.75 92 ASP A C 1
ATOM 722 O O . ASP A 1 92 ? 14.128 6.446 -26.169 1.00 81.75 92 ASP A O 1
ATOM 726 N N . PRO A 1 93 ? 15.727 4.863 -26.158 1.00 81.12 93 PRO A N 1
ATOM 727 C CA . PRO A 1 93 ? 16.017 4.988 -24.732 1.00 81.12 93 PRO A CA 1
ATOM 728 C C . PRO A 1 93 ? 16.426 6.406 -24.314 1.00 81.12 93 PRO A C 1
ATOM 730 O O . PRO A 1 93 ? 16.231 6.779 -23.163 1.00 81.12 93 PRO A O 1
ATOM 733 N N . ASP A 1 94 ? 16.930 7.221 -25.243 1.00 85.25 94 ASP A N 1
ATOM 734 C CA . ASP A 1 94 ? 17.320 8.610 -24.979 1.00 85.25 94 ASP A CA 1
ATOM 735 C C . ASP A 1 94 ? 16.125 9.521 -24.634 1.00 85.25 94 ASP A C 1
ATOM 737 O O . ASP A 1 94 ? 16.311 10.583 -24.041 1.00 85.25 94 ASP A O 1
ATOM 741 N N . HIS A 1 95 ? 14.899 9.101 -24.968 1.00 84.19 95 HIS A N 1
ATOM 742 C CA . HIS A 1 95 ? 13.655 9.813 -24.654 1.00 84.19 95 HIS A CA 1
ATOM 743 C C . HIS A 1 95 ? 12.816 9.106 -23.573 1.00 84.19 95 HIS A C 1
ATOM 745 O O . HIS A 1 95 ? 11.695 9.529 -23.280 1.00 84.19 95 HIS A O 1
ATOM 751 N N . ASN A 1 96 ? 13.334 8.031 -22.970 1.00 86.00 96 ASN A N 1
ATOM 752 C CA . ASN A 1 96 ? 12.635 7.238 -21.963 1.00 86.00 96 ASN A CA 1
ATOM 753 C C . ASN A 1 96 ? 12.828 7.823 -20.556 1.00 86.00 96 ASN A C 1
ATOM 755 O O . ASN A 1 96 ? 13.553 7.282 -19.730 1.00 86.00 96 ASN A O 1
ATOM 759 N N . TYR A 1 97 ? 12.161 8.939 -20.272 1.00 87.44 97 TYR A N 1
ATOM 760 C CA . TYR A 1 97 ? 12.184 9.537 -18.938 1.00 87.44 97 TYR A CA 1
ATOM 761 C C . TYR A 1 97 ? 11.141 8.905 -18.011 1.00 87.44 97 TYR A C 1
ATOM 763 O O . TYR A 1 97 ? 10.017 8.596 -18.418 1.00 87.44 97 TYR A O 1
ATOM 771 N N . LEU A 1 98 ? 11.480 8.793 -16.724 1.00 88.06 98 LEU A N 1
ATOM 772 C CA . LEU A 1 98 ? 10.525 8.396 -15.692 1.00 88.06 98 LEU A CA 1
ATOM 773 C C . LEU A 1 98 ? 9.333 9.362 -15.667 1.00 88.06 98 LEU A C 1
ATOM 775 O O . LEU A 1 98 ? 9.479 10.573 -15.495 1.00 88.06 98 LEU A O 1
ATOM 779 N N . SER A 1 99 ? 8.135 8.808 -15.833 1.00 91.25 99 SER A N 1
ATOM 780 C CA . SER A 1 99 ? 6.908 9.593 -15.923 1.00 91.25 99 SER A CA 1
ATOM 781 C C . SER A 1 99 ? 6.435 10.104 -14.559 1.00 91.25 99 SER A C 1
ATOM 783 O O . SER A 1 99 ? 6.773 9.573 -13.498 1.00 91.25 99 SER A O 1
ATOM 785 N N . TRP A 1 100 ? 5.538 11.089 -14.582 1.00 94.94 100 TRP A N 1
ATOM 786 C CA . TRP A 1 100 ? 4.831 11.547 -13.383 1.00 94.94 100 TRP A CA 1
ATOM 787 C C . TRP A 1 100 ? 4.048 10.434 -12.678 1.00 94.94 100 TRP A C 1
ATOM 789 O O . TRP A 1 100 ? 3.916 10.464 -11.458 1.00 94.94 100 TRP A O 1
ATOM 799 N N . SER A 1 101 ? 3.570 9.423 -13.408 1.00 94.56 101 SER A N 1
ATOM 800 C CA . SER A 1 101 ? 2.906 8.261 -12.810 1.00 94.56 101 SER A CA 1
ATOM 801 C C . SER A 1 101 ? 3.849 7.466 -11.909 1.00 94.56 101 SER A C 1
ATOM 803 O O . SER A 1 101 ? 3.419 6.996 -10.858 1.00 94.56 101 SER A O 1
ATOM 805 N N . PHE A 1 102 ? 5.133 7.360 -12.265 1.00 94.56 102 PHE A N 1
ATOM 806 C CA . PHE A 1 102 ? 6.127 6.747 -11.387 1.00 94.56 102 PHE A CA 1
ATOM 807 C C . PHE A 1 102 ? 6.321 7.574 -10.112 1.00 94.56 102 PHE A C 1
ATOM 809 O O . PHE A 1 102 ? 6.254 7.020 -9.016 1.00 94.56 102 PHE A O 1
ATOM 816 N N . ALA A 1 103 ? 6.462 8.900 -10.236 1.00 95.38 103 ALA A N 1
ATOM 817 C CA . ALA A 1 103 ? 6.573 9.792 -9.079 1.00 95.38 103 ALA A CA 1
ATOM 818 C C . ALA A 1 103 ? 5.357 9.669 -8.139 1.00 95.38 103 ALA A C 1
ATOM 820 O O . ALA A 1 103 ? 5.519 9.516 -6.927 1.00 95.38 103 ALA A O 1
ATOM 821 N N . LEU A 1 104 ? 4.141 9.648 -8.694 1.00 96.19 104 LEU A N 1
ATOM 822 C CA . LEU A 1 104 ? 2.911 9.406 -7.934 1.00 96.19 104 LEU A CA 1
ATOM 823 C C . LEU A 1 104 ? 2.892 8.015 -7.287 1.00 96.19 104 LEU A C 1
ATOM 825 O O . LEU A 1 104 ? 2.430 7.881 -6.157 1.00 96.19 104 LEU A O 1
ATOM 829 N N . GLY A 1 105 ? 3.431 6.995 -7.957 1.00 96.06 105 GLY A N 1
ATOM 830 C CA . GLY A 1 105 ? 3.603 5.653 -7.402 1.00 96.06 105 GLY A CA 1
ATOM 831 C C . GLY A 1 105 ? 4.522 5.629 -6.178 1.00 96.06 105 GLY A C 1
ATOM 832 O O . GLY A 1 105 ? 4.183 4.995 -5.178 1.00 96.06 105 GLY A O 1
ATOM 833 N N . VAL A 1 106 ? 5.640 6.363 -6.206 1.00 97.62 106 VAL A N 1
ATOM 834 C CA . VAL A 1 106 ? 6.556 6.500 -5.055 1.00 97.62 106 VAL A CA 1
ATOM 835 C C . VAL A 1 106 ? 5.856 7.182 -3.882 1.00 97.62 106 VAL A C 1
ATOM 837 O O . VAL A 1 106 ? 5.843 6.656 -2.769 1.00 97.62 106 VAL A O 1
ATOM 840 N N . VAL A 1 107 ? 5.224 8.328 -4.142 1.00 97.94 107 VAL A N 1
ATOM 841 C CA . VAL A 1 107 ? 4.509 9.110 -3.125 1.00 97.94 107 VAL A CA 1
ATOM 842 C C . VAL A 1 107 ? 3.350 8.304 -2.527 1.00 97.94 107 VAL A C 1
ATOM 844 O O . VAL A 1 107 ? 3.199 8.242 -1.307 1.00 97.94 107 VAL A O 1
ATOM 847 N N . GLY A 1 108 ? 2.568 7.620 -3.363 1.00 97.00 108 GLY A N 1
ATOM 848 C CA . GLY A 1 108 ? 1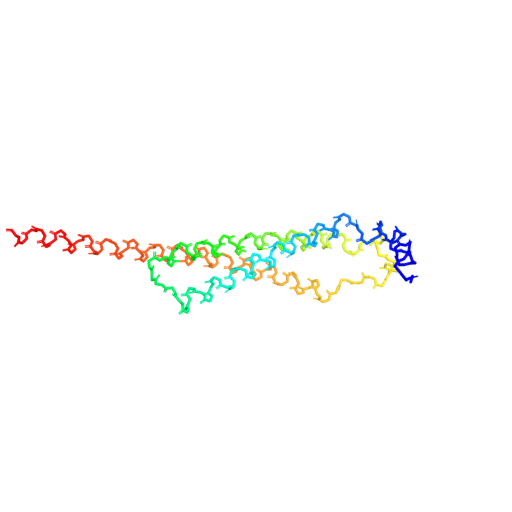.485 6.743 -2.922 1.00 97.00 108 GLY A CA 1
ATOM 849 C C . GLY A 1 108 ? 1.983 5.578 -2.065 1.00 97.00 108 GLY A C 1
ATOM 850 O O . GLY A 1 108 ? 1.401 5.306 -1.016 1.00 97.00 108 GLY A O 1
ATOM 851 N N . SER A 1 109 ? 3.095 4.944 -2.457 1.00 96.69 109 SER A N 1
ATOM 852 C CA . SER A 1 109 ? 3.733 3.851 -1.702 1.00 96.69 109 SER A CA 1
ATOM 853 C C . SER A 1 109 ? 4.228 4.303 -0.324 1.00 96.69 109 SER A C 1
ATOM 855 O O . SER A 1 109 ? 4.129 3.563 0.654 1.00 96.69 109 SER A O 1
ATOM 857 N N . PHE A 1 110 ? 4.714 5.539 -0.220 1.00 97.31 110 PHE A N 1
ATOM 858 C CA . PHE A 1 110 ? 5.099 6.135 1.056 1.00 97.31 110 PHE A CA 1
ATOM 859 C C . PHE A 1 110 ? 3.885 6.374 1.967 1.00 97.31 110 PHE A C 1
ATOM 861 O O . PHE A 1 110 ? 3.887 5.970 3.132 1.00 97.31 110 PHE A O 1
ATOM 868 N N . PHE A 1 111 ? 2.812 6.971 1.440 1.00 97.62 111 PHE A N 1
ATOM 869 C CA . PHE A 1 111 ? 1.613 7.246 2.233 1.00 97.62 111 PHE A CA 1
ATOM 870 C C . PHE A 1 111 ? 0.891 5.980 2.693 1.00 97.62 111 PHE A C 1
ATOM 872 O O . PHE A 1 111 ? 0.447 5.927 3.840 1.00 97.62 111 PHE A O 1
ATOM 879 N N . ILE A 1 112 ? 0.797 4.945 1.853 1.00 97.00 112 ILE A N 1
ATOM 880 C CA . ILE A 1 112 ? 0.180 3.676 2.262 1.00 97.00 112 ILE A CA 1
ATOM 881 C C . ILE A 1 112 ? 0.990 2.979 3.366 1.00 97.00 112 ILE A C 1
ATOM 883 O O . ILE A 1 112 ? 0.405 2.353 4.248 1.00 97.00 112 ILE A O 1
ATOM 887 N N . PHE A 1 113 ? 2.317 3.14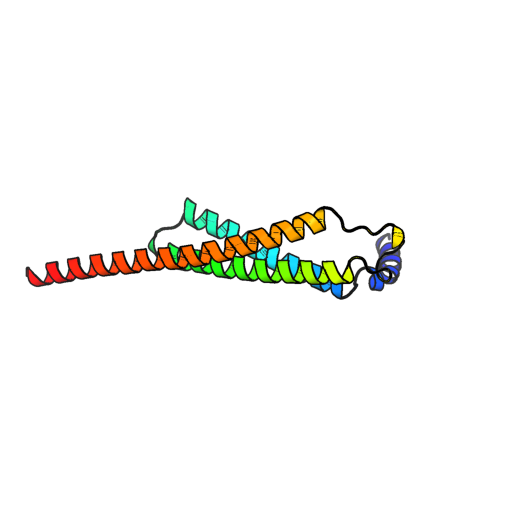5 3.387 1.00 95.81 113 PHE A N 1
ATOM 888 C CA . PHE A 1 113 ? 3.159 2.621 4.462 1.00 95.81 113 PHE A CA 1
ATOM 889 C C . PHE A 1 113 ? 2.866 3.313 5.800 1.00 95.81 113 PHE A C 1
ATOM 891 O O . PHE A 1 113 ? 2.657 2.645 6.812 1.00 95.81 113 PHE A O 1
ATOM 898 N N . ILE A 1 114 ? 2.757 4.647 5.800 1.00 97.88 114 ILE A N 1
ATOM 899 C CA . ILE A 1 114 ? 2.329 5.408 6.986 1.00 97.88 114 ILE A CA 1
ATOM 900 C C . ILE A 1 114 ? 0.918 4.985 7.413 1.00 97.88 114 ILE A C 1
ATOM 902 O O . ILE A 1 114 ? 0.673 4.735 8.592 1.00 97.88 114 ILE A O 1
ATOM 906 N N . CYS A 1 115 ? -0.003 4.869 6.456 1.00 96.94 115 CYS A N 1
ATOM 907 C CA . CYS A 1 115 ? -1.383 4.455 6.691 1.00 96.94 115 CYS A CA 1
ATOM 908 C C . CYS A 1 115 ? -1.461 3.080 7.381 1.00 96.94 115 CYS A C 1
ATOM 910 O O . CYS A 1 115 ? -2.181 2.934 8.367 1.00 96.94 115 CYS A O 1
ATOM 912 N N . SER A 1 116 ? -0.657 2.111 6.934 1.00 97.12 116 SER A N 1
ATOM 913 C CA . SER A 1 116 ? -0.535 0.787 7.558 1.00 97.12 116 SER A CA 1
ATOM 914 C C . SER A 1 116 ? -0.113 0.873 9.031 1.00 97.12 116 SER A C 1
ATOM 916 O O . SER A 1 116 ? -0.766 0.295 9.903 1.00 97.12 116 SER A O 1
ATOM 918 N N . ILE A 1 117 ? 0.926 1.661 9.342 1.00 97.56 117 ILE A N 1
ATOM 919 C CA . ILE A 1 117 ? 1.392 1.860 10.726 1.00 97.56 117 ILE A CA 1
ATOM 920 C C . ILE A 1 117 ? 0.271 2.439 11.599 1.00 97.56 117 ILE A C 1
ATOM 922 O O . ILE A 1 117 ? 0.038 1.961 12.712 1.00 97.56 117 ILE A O 1
ATOM 926 N N . LEU A 1 118 ? -0.453 3.439 11.092 1.00 97.81 118 LEU A N 1
ATOM 927 C CA . LEU A 1 118 ? -1.571 4.051 11.812 1.00 97.81 118 LEU A CA 1
ATOM 928 C C . LEU A 1 118 ? -2.698 3.045 12.079 1.00 97.81 118 LEU A C 1
ATOM 930 O O . LEU A 1 118 ? -3.225 3.012 13.192 1.00 97.81 118 LEU A O 1
ATOM 934 N N . PHE A 1 119 ? -3.027 2.179 11.117 1.00 96.81 119 PHE A N 1
ATOM 935 C CA . PHE A 1 119 ? -4.031 1.134 11.321 1.00 96.81 119 PHE A CA 1
ATOM 936 C C . PHE A 1 119 ? -3.599 0.075 12.341 1.00 96.81 119 PHE A C 1
ATOM 938 O O . PHE A 1 119 ? -4.441 -0.393 13.106 1.00 96.81 119 PHE A O 1
ATOM 945 N N . PHE A 1 120 ? -2.311 -0.269 12.436 1.00 97.31 120 PHE A N 1
ATOM 946 C CA . PHE A 1 120 ? -1.826 -1.139 13.516 1.00 97.31 120 PHE A CA 1
ATOM 947 C C . PHE A 1 120 ? -1.966 -0.494 14.896 1.00 97.31 120 PHE A C 1
ATOM 949 O O . PHE A 1 120 ? -2.355 -1.165 15.856 1.00 97.31 120 PHE A O 1
ATOM 956 N N . ILE A 1 121 ? -1.680 0.806 15.001 1.00 97.62 121 ILE A N 1
ATOM 957 C CA . ILE A 1 121 ? -1.883 1.559 16.243 1.00 97.62 121 ILE A CA 1
ATOM 958 C C . ILE A 1 121 ? -3.371 1.564 16.612 1.00 97.62 121 ILE A C 1
ATOM 960 O O . ILE A 1 121 ? -3.719 1.308 17.768 1.00 97.62 121 ILE A O 1
ATOM 964 N N . GLU A 1 122 ? -4.252 1.804 15.640 1.00 95.06 122 GLU A N 1
ATOM 965 C CA . GLU A 1 122 ? -5.695 1.813 15.872 1.00 95.06 122 GLU A CA 1
ATOM 966 C C . GLU A 1 122 ? -6.228 0.426 16.248 1.00 95.06 122 GLU A C 1
ATOM 968 O O . GLU A 1 122 ? -6.989 0.319 17.205 1.00 95.06 122 GLU A O 1
ATOM 973 N N . ALA A 1 123 ? -5.742 -0.651 15.623 1.00 94.31 123 ALA A N 1
ATOM 974 C CA . ALA A 1 123 ? -6.073 -2.022 16.018 1.00 94.31 123 ALA A CA 1
ATOM 975 C C . ALA A 1 123 ? -5.695 -2.304 17.485 1.00 94.31 123 ALA A C 1
ATOM 977 O O . ALA A 1 123 ? -6.464 -2.914 18.232 1.00 94.31 123 ALA A O 1
ATOM 978 N N . GLY A 1 124 ? -4.528 -1.820 17.927 1.00 94.12 124 GLY A N 1
ATOM 979 C CA . GLY A 1 124 ? -4.095 -1.932 19.320 1.00 94.12 124 GLY A CA 1
ATOM 980 C C . GLY A 1 124 ? -4.981 -1.143 20.289 1.00 94.12 124 GLY A C 1
ATOM 981 O O . GLY A 1 124 ? -5.274 -1.615 21.388 1.00 94.12 124 GLY A O 1
ATOM 982 N N . LYS A 1 125 ? -5.437 0.048 19.891 1.00 94.12 125 LYS A N 1
ATOM 983 C CA . LYS A 1 125 ? -6.356 0.869 20.693 1.00 94.12 125 LYS A CA 1
ATOM 984 C C . LYS A 1 125 ? -7.759 0.270 20.752 1.00 94.12 125 LYS A C 1
ATOM 986 O O . LYS A 1 125 ? -8.343 0.251 21.834 1.00 94.12 125 LYS A O 1
ATOM 991 N N . ALA A 1 126 ? -8.271 -0.234 19.634 1.00 91.81 126 ALA A N 1
ATOM 992 C CA . ALA A 1 126 ? -9.576 -0.879 19.546 1.00 91.81 126 ALA A CA 1
ATOM 993 C C . ALA A 1 126 ? -9.635 -2.104 20.472 1.00 91.81 126 ALA A C 1
ATOM 995 O O . ALA A 1 126 ? -10.539 -2.206 21.299 1.00 91.81 126 ALA A O 1
ATOM 996 N N . LYS A 1 127 ? -8.589 -2.944 20.461 1.00 91.50 127 LYS A N 1
ATOM 997 C CA . LYS A 1 127 ? -8.471 -4.077 21.388 1.00 91.50 127 LYS A CA 1
ATOM 998 C C . LYS A 1 127 ? -8.497 -3.652 22.862 1.00 91.50 127 LYS A C 1
ATOM 1000 O O . LYS A 1 127 ? -9.200 -4.252 23.663 1.00 91.50 127 LYS A O 1
ATOM 1005 N N . LYS A 1 128 ? -7.762 -2.597 23.234 1.00 92.81 128 LYS A N 1
ATOM 1006 C CA . LYS A 1 128 ? -7.760 -2.099 24.624 1.00 92.81 128 LYS A CA 1
ATOM 1007 C C . LYS A 1 128 ? -9.144 -1.623 25.080 1.00 92.81 128 LYS A C 1
ATOM 1009 O O . LYS A 1 128 ? -9.480 -1.792 26.248 1.00 92.81 128 LYS A O 1
ATOM 1014 N N . ARG A 1 129 ? -9.932 -1.016 24.184 1.00 90.31 129 ARG A N 1
ATOM 1015 C CA . ARG A 1 129 ? -11.314 -0.594 24.476 1.00 90.31 129 ARG A CA 1
ATOM 1016 C C . ARG A 1 129 ? -12.229 -1.796 24.698 1.00 90.31 129 ARG A C 1
ATOM 1018 O O . ARG A 1 129 ? -13.004 -1.783 25.648 1.00 90.31 129 ARG A O 1
ATOM 1025 N N . GLU A 1 130 ? -12.098 -2.823 23.862 1.00 90.12 130 GLU A N 1
ATOM 1026 C CA . GLU A 1 130 ? -12.829 -4.087 24.001 1.00 90.12 130 GLU A CA 1
ATOM 1027 C C . GLU A 1 130 ? -12.499 -4.784 25.332 1.00 90.12 130 GLU A C 1
ATOM 1029 O O . GLU A 1 130 ? -13.402 -5.101 26.104 1.00 90.12 130 GLU A O 1
ATOM 1034 N N . ASP A 1 131 ? -11.210 -4.936 25.657 1.00 90.62 131 ASP A N 1
ATOM 1035 C CA . ASP A 1 131 ? -10.762 -5.571 26.903 1.00 90.62 131 ASP A CA 1
ATOM 1036 C C . ASP A 1 131 ? -11.287 -4.802 28.146 1.00 90.62 131 ASP A C 1
ATOM 1038 O O . ASP A 1 131 ? -11.735 -5.411 29.120 1.00 90.62 131 ASP A O 1
ATOM 1042 N N . ALA A 1 132 ? -11.304 -3.461 28.108 1.00 90.06 132 ALA A N 1
ATOM 1043 C CA . ALA A 1 132 ? -11.842 -2.628 29.189 1.00 90.06 132 ALA A CA 1
ATOM 1044 C C . ALA A 1 132 ? -13.366 -2.771 29.363 1.00 90.06 132 ALA A C 1
ATOM 1046 O O . ALA A 1 132 ? -13.856 -2.818 30.495 1.00 90.06 132 ALA A O 1
ATOM 1047 N N . LEU A 1 133 ? -14.114 -2.865 28.258 1.00 89.38 133 LEU A N 1
ATOM 1048 C CA . LEU A 1 133 ? -15.559 -3.093 28.287 1.00 89.38 133 LEU A CA 1
ATOM 1049 C C . LEU A 1 133 ? -15.886 -4.469 28.880 1.00 89.38 133 LEU A C 1
ATOM 1051 O O . LEU A 1 133 ? -16.744 -4.569 29.755 1.00 89.38 133 LEU A O 1
ATOM 1055 N N . ASN A 1 134 ? -15.156 -5.506 28.466 1.00 89.19 134 ASN A N 1
ATOM 1056 C CA . ASN A 1 134 ? -15.336 -6.869 28.965 1.00 89.19 134 ASN A CA 1
ATOM 1057 C C . ASN A 1 134 ? -15.064 -6.971 30.473 1.00 89.19 134 ASN A C 1
ATOM 1059 O O . ASN A 1 134 ? -15.842 -7.594 31.195 1.00 89.19 134 ASN A O 1
ATOM 1063 N N . HIS A 1 135 ? -14.014 -6.307 30.972 1.00 89.75 135 HIS A N 1
ATOM 1064 C CA . HIS A 1 135 ? -13.760 -6.218 32.412 1.00 89.75 135 HIS A CA 1
ATOM 1065 C C . HIS A 1 135 ? -14.908 -5.535 33.161 1.00 89.75 135 HIS A C 1
ATOM 1067 O O . HIS A 1 135 ? -15.358 -6.051 34.182 1.00 89.75 135 HIS A O 1
ATOM 1073 N N . HIS A 1 136 ? -15.411 -4.403 32.657 1.00 88.56 136 HIS A N 1
ATOM 1074 C CA . HIS A 1 136 ? -16.536 -3.703 33.277 1.00 88.56 136 HIS A CA 1
ATOM 1075 C C . HIS A 1 136 ? -17.792 -4.589 33.340 1.00 88.56 136 HIS A C 1
ATOM 1077 O O . HIS A 1 136 ? -18.415 -4.685 34.394 1.00 88.56 136 HIS A O 1
ATOM 1083 N N . VAL A 1 137 ? -18.132 -5.289 32.252 1.00 88.81 137 VAL A N 1
ATOM 1084 C CA . VAL A 1 137 ? -19.270 -6.226 32.210 1.00 88.81 137 VAL A CA 1
ATOM 1085 C C . VAL A 1 137 ? -19.094 -7.377 33.208 1.00 88.81 137 VAL A C 1
ATOM 1087 O O . VAL A 1 137 ? -20.041 -7.704 33.922 1.00 88.81 137 VAL A O 1
ATOM 1090 N N . ALA A 1 138 ? -17.892 -7.952 33.321 1.00 88.44 138 ALA A N 1
ATOM 1091 C CA . ALA A 1 138 ? -17.610 -9.032 34.269 1.00 88.44 138 ALA A CA 1
ATOM 1092 C C . ALA A 1 138 ? -17.834 -8.610 35.734 1.00 88.44 138 ALA A C 1
ATOM 1094 O O . ALA A 1 138 ? -18.477 -9.342 36.487 1.00 88.44 138 ALA A O 1
ATOM 1095 N N . TYR A 1 139 ? -17.390 -7.407 36.122 1.00 88.06 139 TYR A N 1
ATOM 1096 C CA . TYR A 1 139 ? -17.623 -6.881 37.473 1.00 88.06 139 TYR A CA 1
ATOM 1097 C C . TYR A 1 139 ? -19.116 -6.708 37.794 1.00 88.06 139 TYR A C 1
ATOM 1099 O O . TYR A 1 139 ? -19.552 -7.027 38.900 1.00 88.06 139 TYR A O 1
ATOM 1107 N N . HIS A 1 140 ? -19.922 -6.229 36.838 1.00 85.00 140 HIS A N 1
ATOM 1108 C CA . HIS A 1 140 ? -21.373 -6.078 37.038 1.00 85.00 140 HIS A CA 1
ATOM 1109 C C . HIS A 1 140 ? -22.090 -7.423 37.216 1.00 85.00 140 HIS A C 1
ATOM 1111 O O . HIS A 1 140 ? -23.019 -7.521 38.021 1.00 85.00 140 HIS A O 1
ATOM 1117 N N . MET A 1 141 ? -21.642 -8.465 36.513 1.00 83.69 141 MET A N 1
ATOM 1118 C CA . MET A 1 141 ? -22.180 -9.825 36.653 1.00 83.69 141 MET A CA 1
ATOM 1119 C C . MET A 1 141 ? -21.865 -10.413 38.039 1.00 83.69 141 MET A C 1
ATOM 1121 O O . MET A 1 141 ? -22.739 -10.961 38.707 1.00 83.69 141 MET A O 1
ATOM 1125 N N . GLU A 1 142 ? -20.638 -10.244 38.533 1.00 84.44 142 GLU A N 1
ATOM 1126 C CA . GLU A 1 142 ? -20.244 -10.737 39.861 1.00 84.44 142 GLU A CA 1
ATOM 1127 C C . GLU A 1 142 ? -21.029 -10.052 41.002 1.00 84.44 142 GLU A C 1
ATOM 1129 O O . GLU A 1 142 ? -21.470 -10.696 41.960 1.00 84.44 142 GLU A O 1
ATOM 1134 N N . GLN A 1 143 ? -21.301 -8.749 40.871 1.00 77.38 143 GLN A N 1
ATOM 1135 C CA . GLN A 1 143 ? -22.130 -8.005 41.828 1.00 77.38 143 GLN A CA 1
ATOM 1136 C C . GLN A 1 143 ? -23.608 -8.411 41.827 1.00 77.38 143 GLN A C 1
ATOM 1138 O O . GLN A 1 143 ? -24.294 -8.223 42.832 1.00 77.38 143 GLN A O 1
ATOM 1143 N N . THR A 1 144 ? -24.134 -8.919 40.713 1.00 77.00 144 THR A N 1
ATOM 1144 C CA . THR A 1 144 ? -25.526 -9.388 40.652 1.00 77.00 144 THR A CA 1
ATOM 1145 C C . THR A 1 144 ? -25.674 -10.761 41.300 1.00 77.00 144 THR A C 1
ATOM 1147 O O . THR A 1 144 ? -26.650 -10.976 42.011 1.00 77.00 144 THR A O 1
ATOM 1150 N N . HIS A 1 145 ? -24.685 -11.647 41.157 1.00 69.81 145 HIS A N 1
ATOM 1151 C CA . HIS A 1 145 ? -24.682 -12.961 41.811 1.00 69.81 145 HIS A CA 1
ATOM 1152 C C . HIS A 1 145 ? -24.556 -12.906 43.339 1.00 69.81 145 HIS A C 1
ATOM 1154 O O . HIS A 1 145 ? -25.079 -13.778 44.021 1.00 69.81 145 HIS A O 1
ATOM 1160 N N . THR A 1 146 ? -23.886 -11.894 43.890 1.00 71.81 146 THR A N 1
ATOM 1161 C CA . THR A 1 146 ? -23.681 -11.749 45.346 1.00 71.81 146 THR A CA 1
ATOM 1162 C C . THR A 1 146 ? -24.879 -11.154 46.094 1.00 71.81 146 THR A C 1
ATOM 1164 O O . THR A 1 146 ? -24.874 -11.122 47.322 1.00 71.81 146 THR A O 1
ATOM 1167 N N . LYS A 1 147 ? -25.903 -10.670 45.380 1.00 66.00 147 LYS A N 1
ATOM 1168 C CA . LYS A 1 147 ? -27.115 -10.059 45.958 1.00 66.00 147 LYS A CA 1
ATOM 1169 C C . LYS A 1 147 ? -28.325 -11.005 46.003 1.00 66.00 147 LYS A C 1
ATOM 1171 O O . LYS A 1 147 ? -29.425 -10.539 46.302 1.00 66.00 147 LYS A O 1
ATOM 1176 N N . VAL A 1 148 ? -28.130 -12.288 45.693 1.00 53.00 148 VAL A N 1
ATOM 1177 C CA . VAL A 1 148 ? -29.143 -13.361 45.737 1.00 53.00 148 VAL A CA 1
ATOM 1178 C C . VAL A 1 148 ? -28.812 -14.309 46.880 1.00 53.00 148 VAL A C 1
ATOM 1180 O O . VAL A 1 148 ? -29.761 -14.720 47.580 1.00 53.00 148 VAL A O 1
#

pLDDT: mean 87.83, std 11.59, range [49.34, 98.25]

Radius of gyration: 24.4 Å; chains: 1; bounding box: 48×25×87 Å

InterPro domains:
  IPR004031 PMP-22/EMP/MP20/Claudin [PF13903] (14-120)

Sequence (148 aa):
ARGWILTDEYQKLRGFIEQPFFIAVQVFFTIGFTALLVSCVLILAVHLCMTPEKEVFVIRLIAILTMIAAVCCVIAVIIFGIHGDGRNWMPDPDHNYLSWSFALGVVGSFFIFICSILFFIEAGKAKKREDALNHHVAYHMEQTHTKV

Organism: Latrodectus hesperus (NCBI:txid256737)

Foldseek 3Di:
DPPVVVVVVCVVCVCQCVDVLVVLLVVLQVLLVVLVVVLVVLVCCLVPPDDLPCNLVSLVSSLVSLQSSLVSLVSSLVSCVVPQLPPPRDPPSVPRDDDVVSVVSVVVSVVSNVVSVVSVVVSVVSVVVVVVVVVVVVVVVVVVVVVD

Secondary structure (DSSP, 8-state):
--HHHHHHHHHHHHHHHT-HHHHHHHHHHHHHHHHHHHHHHHHHHHHHH--GGGHHHHHHHHHHHHHHHHHHHHHHHHHHHHHTT-TTTSSSGGG-PPPHHHHHHHHHHHHHHHHHHHHHHHHHHHHHHHHHHHHHHHHHHHHHHTT-